Protein AF-A0A484ANU6-F1 (afdb_monomer)

Structure (mmCIF, N/CA/C/O backbone):
data_AF-A0A484ANU6-F1
#
_entry.id   AF-A0A484ANU6-F1
#
loop_
_atom_site.group_PDB
_atom_site.id
_atom_site.type_symbol
_atom_site.label_atom_id
_atom_site.label_alt_id
_atom_site.label_comp_id
_atom_site.label_asym_id
_atom_site.label_entity_id
_atom_site.label_seq_id
_atom_site.pdbx_PDB_ins_code
_atom_site.Cartn_x
_atom_site.Cartn_y
_atom_site.Cartn_z
_atom_site.occupancy
_atom_site.B_iso_or_equiv
_atom_site.auth_seq_id
_atom_site.auth_comp_id
_atom_site.auth_asym_id
_atom_site.auth_atom_id
_atom_site.pdbx_PDB_model_num
ATOM 1 N N . MET A 1 1 ? 9.991 38.780 -23.341 1.00 38.56 1 MET A N 1
ATOM 2 C CA . MET 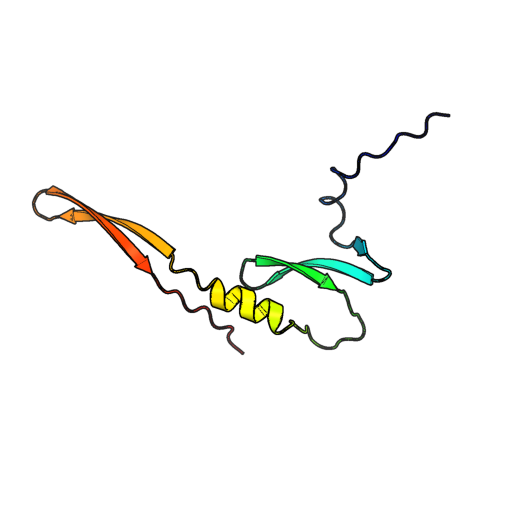A 1 1 ? 9.176 37.553 -23.247 1.00 38.56 1 MET A CA 1
ATOM 3 C C . MET A 1 1 ? 9.383 37.031 -21.836 1.00 38.56 1 MET A C 1
ATOM 5 O O . MET A 1 1 ? 10.501 36.661 -21.513 1.00 38.56 1 MET A O 1
ATOM 9 N N . PHE A 1 2 ? 8.389 37.184 -20.962 1.00 36.50 2 PHE A N 1
ATOM 10 C CA . PHE A 1 2 ? 8.481 36.725 -19.576 1.00 36.50 2 PHE A CA 1
ATOM 11 C C . PHE A 1 2 ? 8.266 35.214 -19.568 1.00 36.50 2 PHE A C 1
ATOM 13 O O . PHE A 1 2 ? 7.233 34.748 -20.041 1.00 36.50 2 PHE A O 1
ATOM 20 N N . VAL A 1 3 ? 9.251 34.466 -19.082 1.00 44.69 3 VAL A N 1
ATOM 21 C CA . VAL A 1 3 ? 9.079 33.054 -18.737 1.00 44.69 3 VAL A CA 1
ATOM 22 C C . VAL A 1 3 ? 8.676 33.061 -17.265 1.00 44.69 3 VAL A C 1
ATOM 24 O O . VAL A 1 3 ? 9.489 33.492 -16.448 1.00 44.69 3 VAL A O 1
ATOM 27 N N . PRO A 1 4 ? 7.431 32.716 -16.900 1.00 48.16 4 PRO A N 1
ATOM 28 C CA . PRO A 1 4 ? 7.081 32.635 -15.496 1.00 48.16 4 PRO A CA 1
ATOM 29 C C . PRO A 1 4 ? 7.761 31.392 -14.917 1.00 48.16 4 PRO A C 1
ATOM 31 O O . PRO A 1 4 ? 7.616 30.286 -15.440 1.00 48.16 4 PRO A O 1
ATOM 34 N N . GLU A 1 5 ? 8.542 31.590 -13.859 1.00 50.28 5 GLU A N 1
ATOM 35 C CA . GLU A 1 5 ? 9.046 30.502 -13.031 1.00 50.28 5 GLU A CA 1
ATOM 36 C C . GLU A 1 5 ? 7.840 29.823 -12.376 1.00 50.28 5 GLU A C 1
ATOM 38 O O . GLU A 1 5 ? 7.180 30.393 -11.508 1.00 50.28 5 GLU A O 1
ATOM 43 N N . HIS A 1 6 ? 7.508 28.619 -12.840 1.00 48.06 6 HIS A N 1
ATOM 44 C CA . HIS A 1 6 ? 6.485 27.798 -12.211 1.00 48.06 6 HIS A CA 1
ATOM 45 C C . HIS A 1 6 ? 7.014 27.312 -10.858 1.00 48.06 6 HIS A C 1
ATOM 47 O O . HIS A 1 6 ? 7.898 26.458 -10.778 1.00 48.06 6 HIS A O 1
ATOM 53 N N . SER A 1 7 ? 6.481 27.893 -9.785 1.00 45.59 7 SER A N 1
ATOM 54 C CA . SER A 1 7 ? 6.678 27.441 -8.413 1.00 45.59 7 SER A CA 1
ATOM 55 C C . SER A 1 7 ? 6.157 26.010 -8.267 1.00 45.59 7 SER A C 1
ATOM 57 O O . SER A 1 7 ? 4.962 25.760 -8.413 1.00 45.59 7 SER A O 1
ATOM 59 N N . ALA A 1 8 ? 7.057 25.078 -7.955 1.00 49.88 8 ALA A N 1
ATOM 60 C CA . ALA A 1 8 ? 6.837 23.628 -7.909 1.00 49.88 8 ALA A CA 1
ATOM 61 C C . ALA A 1 8 ? 5.818 23.124 -6.858 1.00 49.88 8 ALA A C 1
ATOM 63 O O . ALA A 1 8 ? 5.731 21.924 -6.616 1.00 49.88 8 ALA A O 1
ATOM 64 N N . THR A 1 9 ? 5.069 24.008 -6.200 1.00 53.09 9 THR A N 1
ATOM 65 C CA . THR A 1 9 ? 4.226 23.676 -5.043 1.00 53.09 9 THR A CA 1
ATOM 66 C C . THR A 1 9 ? 2.745 23.477 -5.372 1.00 53.09 9 THR A C 1
ATOM 68 O O . THR A 1 9 ? 2.027 22.956 -4.528 1.00 53.09 9 THR A O 1
ATOM 71 N N . GLU A 1 10 ? 2.276 23.847 -6.569 1.00 46.34 10 GLU A N 1
ATOM 72 C CA . GLU A 1 10 ? 0.844 23.769 -6.938 1.00 46.34 10 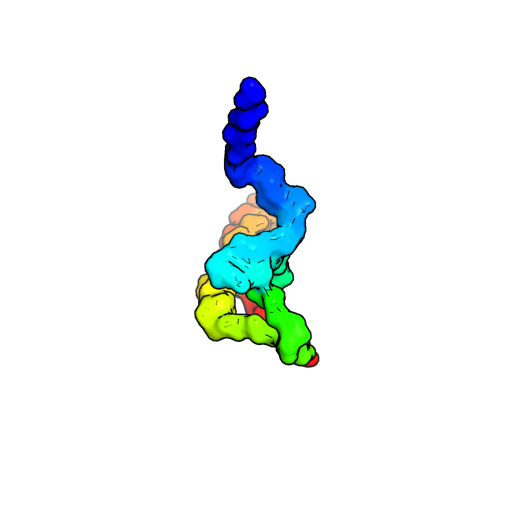GLU A CA 1
ATOM 73 C C . GLU A 1 10 ? 0.501 22.632 -7.925 1.00 46.34 10 GLU A C 1
ATOM 75 O O . GLU A 1 10 ? -0.673 22.343 -8.154 1.00 46.34 10 GLU A O 1
ATOM 80 N N . ASP A 1 11 ? 1.500 21.948 -8.494 1.00 47.81 11 ASP A N 1
ATOM 81 C CA . ASP A 1 11 ? 1.285 20.928 -9.536 1.00 47.81 11 ASP A CA 1
ATOM 82 C C . ASP A 1 11 ? 1.086 19.496 -9.000 1.00 47.81 11 ASP A C 1
ATOM 84 O O . ASP A 1 11 ? 0.550 18.643 -9.715 1.00 47.81 11 ASP A O 1
ATOM 88 N N . GLU A 1 12 ? 1.453 19.205 -7.745 1.00 51.75 12 GLU A N 1
ATOM 89 C CA . GLU A 1 12 ? 1.350 17.842 -7.188 1.00 51.75 12 GLU A CA 1
ATOM 90 C C . GLU A 1 12 ? -0.099 17.350 -6.995 1.00 51.75 12 GLU A C 1
ATOM 92 O O . GLU A 1 12 ? -0.320 16.140 -6.925 1.00 51.75 12 GLU A O 1
ATOM 97 N N . GLU A 1 13 ? -1.096 18.244 -6.972 1.00 54.28 13 GLU A N 1
ATOM 98 C CA . GLU A 1 13 ? -2.519 17.867 -6.907 1.00 54.28 13 GLU A CA 1
ATOM 99 C C . GLU A 1 13 ? -3.182 17.670 -8.280 1.00 54.28 13 GLU A C 1
ATOM 101 O O . GLU A 1 13 ? -4.260 17.077 -8.356 1.00 54.28 13 GLU A O 1
ATOM 106 N N . ARG A 1 14 ? -2.570 18.131 -9.381 1.00 61.31 14 ARG A N 1
ATOM 107 C CA . ARG A 1 14 ? -3.242 18.181 -10.694 1.00 61.31 14 ARG A CA 1
ATOM 108 C C . ARG A 1 14 ? -3.089 16.925 -11.543 1.00 61.31 14 ARG A C 1
ATOM 110 O O . ARG A 1 14 ? -3.944 16.673 -12.392 1.00 61.31 14 ARG A O 1
ATOM 117 N N . TYR A 1 15 ? -2.049 16.125 -11.313 1.00 67.88 15 TYR A N 1
ATOM 118 C CA . TYR A 1 15 ? -1.772 14.934 -12.117 1.00 67.88 15 TYR A CA 1
ATOM 119 C C . TYR A 1 15 ? -1.454 13.726 -11.226 1.00 67.88 15 TYR A C 1
ATOM 121 O O . TYR A 1 15 ? -0.432 13.716 -10.539 1.00 67.88 15 TYR A O 1
ATOM 129 N N . PRO A 1 16 ? -2.294 12.672 -11.237 1.00 82.31 16 PRO A N 1
ATOM 130 C CA . PRO A 1 16 ? -2.103 11.504 -10.373 1.00 82.31 16 PRO A CA 1
ATOM 131 C C . PRO A 1 16 ? -0.867 10.669 -10.744 1.00 82.31 16 PRO A C 1
ATOM 133 O O . PRO A 1 16 ? -0.422 9.848 -9.941 1.00 82.31 16 PRO A O 1
ATOM 136 N N . LEU A 1 17 ? -0.324 10.872 -11.949 1.00 92.44 17 LEU A N 1
ATOM 137 C CA . LEU A 1 17 ? 0.879 10.223 -12.459 1.00 92.44 17 LEU A CA 1
ATOM 138 C C . LEU A 1 17 ? 1.999 11.251 -12.607 1.00 92.44 17 LEU A C 1
ATOM 140 O O . LEU A 1 17 ? 1.799 12.318 -13.182 1.00 92.44 17 LEU A O 1
ATOM 144 N N . GLN A 1 18 ? 3.185 10.898 -12.131 1.00 93.81 18 GLN A N 1
ATOM 145 C CA . GLN A 1 18 ? 4.390 11.718 -12.201 1.00 93.81 18 GLN A CA 1
ATOM 146 C C . GLN A 1 18 ? 5.534 10.905 -12.805 1.00 93.81 18 GLN A C 1
ATOM 148 O O . GLN A 1 18 ? 5.529 9.677 -12.740 1.00 93.81 18 GLN A O 1
ATOM 153 N N . VAL A 1 19 ? 6.543 11.577 -13.357 1.00 94.00 19 VAL A N 1
ATOM 154 C CA . VAL A 1 19 ? 7.784 10.926 -13.796 1.00 94.00 19 VAL A CA 1
ATOM 155 C C . VAL A 1 19 ? 8.883 11.227 -12.780 1.00 94.00 19 VAL A C 1
ATOM 157 O O . VAL A 1 19 ? 9.198 12.390 -12.541 1.00 94.00 19 VAL A O 1
ATOM 160 N N . LYS A 1 20 ? 9.474 10.190 -12.178 1.00 93.12 20 LYS A N 1
ATOM 161 C CA . LYS A 1 20 ? 10.627 10.292 -11.266 1.00 93.12 20 LYS A CA 1
ATOM 162 C C . LYS A 1 20 ? 11.679 9.275 -11.675 1.00 93.12 20 LYS A C 1
ATOM 164 O O . LYS A 1 20 ? 11.346 8.113 -11.864 1.00 93.12 20 LYS A O 1
ATOM 169 N N . GLU A 1 21 ? 12.930 9.708 -11.826 1.00 93.31 21 GLU A N 1
ATOM 170 C CA . GLU A 1 21 ? 14.058 8.819 -12.162 1.00 93.31 21 GLU A CA 1
ATOM 171 C C . GLU A 1 21 ? 13.760 7.881 -13.350 1.00 93.31 21 GLU A C 1
ATOM 173 O O . GLU A 1 21 ? 14.014 6.679 -13.290 1.00 93.31 21 GLU A O 1
ATOM 178 N N . TRP A 1 22 ? 13.174 8.423 -14.425 1.00 93.94 22 TRP A N 1
ATOM 179 C CA . TRP A 1 22 ? 12.765 7.673 -15.627 1.00 93.94 22 TRP A CA 1
ATOM 180 C C . TRP A 1 22 ? 11.640 6.645 -15.426 1.00 93.94 22 TRP A C 1
ATOM 182 O O . TRP A 1 22 ? 11.361 5.853 -16.323 1.00 93.94 22 TRP A O 1
ATOM 192 N N . LYS A 1 23 ? 10.956 6.668 -14.281 1.00 94.25 23 LYS A N 1
ATOM 193 C CA . LYS A 1 23 ? 9.814 5.805 -13.967 1.00 94.25 23 LYS A CA 1
ATOM 194 C C . LYS A 1 23 ? 8.538 6.621 -13.861 1.00 94.25 23 LYS A C 1
ATOM 196 O O . LYS A 1 23 ? 8.548 7.735 -13.339 1.00 94.25 23 LYS A O 1
ATOM 201 N N . ILE A 1 24 ? 7.427 6.038 -14.301 1.00 95.94 24 ILE A N 1
ATOM 202 C CA . ILE A 1 24 ? 6.098 6.571 -13.999 1.00 95.94 24 ILE A CA 1
ATOM 203 C C . ILE A 1 24 ? 5.743 6.141 -12.578 1.00 95.94 24 ILE A C 1
ATOM 205 O O . ILE A 1 24 ? 5.826 4.959 -12.242 1.00 95.94 24 ILE A O 1
ATOM 209 N N . VAL A 1 25 ? 5.350 7.094 -11.744 1.00 95.25 25 VAL A N 1
ATOM 210 C CA . VAL A 1 25 ? 4.961 6.867 -10.356 1.00 95.25 25 VAL A CA 1
ATOM 211 C C . VAL A 1 25 ? 3.602 7.483 -10.054 1.00 95.25 25 VAL A C 1
ATOM 213 O O . VAL A 1 25 ? 3.210 8.473 -10.665 1.00 95.25 25 VAL A O 1
ATOM 216 N N . ALA A 1 26 ? 2.895 6.910 -9.087 1.00 94.12 26 ALA A N 1
ATOM 217 C CA . ALA A 1 26 ? 1.623 7.419 -8.592 1.00 94.12 26 ALA A CA 1
ATOM 218 C C . ALA A 1 26 ? 1.598 7.404 -7.065 1.00 94.12 26 ALA A C 1
ATOM 220 O O . ALA A 1 26 ? 2.185 6.521 -6.433 1.00 94.12 26 ALA A O 1
ATOM 221 N N . THR A 1 27 ? 0.867 8.347 -6.471 1.00 91.56 27 THR A N 1
ATOM 222 C CA . THR A 1 27 ? 0.506 8.239 -5.055 1.00 91.56 27 THR A CA 1
ATOM 223 C C . THR A 1 27 ? -0.658 7.265 -4.922 1.00 91.56 27 THR A C 1
ATOM 225 O O . THR A 1 27 ? -1.741 7.515 -5.443 1.00 91.56 27 THR A O 1
ATOM 228 N N . VAL A 1 28 ? -0.453 6.171 -4.196 1.00 88.31 28 VAL A N 1
ATOM 229 C CA . VAL A 1 28 ? -1.477 5.162 -3.906 1.00 88.31 28 VAL A CA 1
ATOM 230 C C . VAL A 1 28 ? -1.740 5.082 -2.411 1.00 88.31 28 VAL A C 1
ATOM 232 O O . VAL A 1 28 ? -0.871 5.392 -1.594 1.00 88.31 28 VAL A O 1
ATOM 235 N N . VAL A 1 29 ? -2.940 4.640 -2.043 1.00 84.62 29 VAL A N 1
ATOM 236 C CA . VAL A 1 29 ? -3.280 4.313 -0.658 1.00 84.62 29 VAL A CA 1
ATOM 237 C C . VAL A 1 29 ? -3.345 2.803 -0.530 1.00 84.62 29 VAL A C 1
ATOM 239 O O . VAL A 1 29 ? -4.179 2.156 -1.153 1.00 84.62 29 VAL A O 1
ATOM 242 N N . VAL A 1 30 ? -2.484 2.236 0.307 1.00 80.62 30 VAL A N 1
ATOM 243 C CA . VAL A 1 30 ? -2.512 0.807 0.630 1.00 80.62 30 VAL A CA 1
ATOM 244 C C . VAL A 1 30 ? -2.692 0.710 2.140 1.00 80.62 30 VAL A C 1
ATOM 246 O O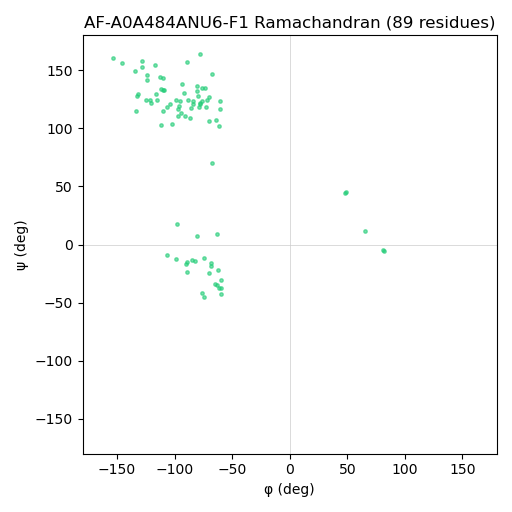 . VAL A 1 30 ? -1.920 1.317 2.882 1.00 80.62 30 VAL A O 1
ATOM 249 N N . GLY A 1 31 ? -3.717 0.001 2.622 1.00 74.62 31 GLY A N 1
ATOM 250 C CA . GLY A 1 31 ? -4.040 -0.113 4.056 1.00 74.62 31 GLY A CA 1
ATOM 251 C C . GLY A 1 31 ? -4.068 1.228 4.807 1.00 74.62 31 GLY A C 1
ATOM 252 O O . GLY A 1 31 ? -3.452 1.341 5.859 1.00 74.62 31 GLY A O 1
ATOM 253 N N . GLY A 1 32 ? -4.689 2.261 4.224 1.00 73.38 32 GLY A N 1
ATOM 254 C CA . GLY A 1 32 ? -4.862 3.583 4.846 1.00 73.38 32 GLY A CA 1
ATOM 255 C C . GLY A 1 32 ? -3.661 4.537 4.776 1.00 73.38 32 GLY A C 1
ATOM 256 O O . GLY A 1 32 ? -3.797 5.698 5.150 1.00 73.38 32 GLY A O 1
ATOM 257 N N . GLN A 1 33 ? -2.506 4.106 4.260 1.00 73.44 33 GLN A N 1
ATOM 258 C CA . GLN A 1 33 ? -1.309 4.948 4.156 1.00 73.44 33 GLN A CA 1
ATOM 259 C C . GLN A 1 33 ? -1.001 5.325 2.704 1.00 73.44 33 GLN A C 1
ATOM 261 O O . GLN A 1 33 ? -0.977 4.456 1.828 1.00 73.44 33 GLN A O 1
ATOM 266 N N . ARG A 1 34 ? -0.724 6.616 2.472 1.00 83.12 34 ARG A N 1
ATOM 267 C CA . ARG A 1 34 ? -0.261 7.147 1.181 1.00 83.12 34 ARG A CA 1
ATOM 268 C C . ARG A 1 34 ? 1.199 6.761 0.941 1.00 83.12 34 ARG A C 1
ATOM 270 O O . ARG A 1 34 ? 2.025 6.891 1.842 1.00 83.12 34 ARG A O 1
ATOM 277 N N . MET A 1 35 ? 1.512 6.307 -0.267 1.00 86.56 35 MET A N 1
ATOM 278 C CA . MET A 1 35 ? 2.875 5.992 -0.697 1.00 86.56 35 MET A CA 1
ATOM 279 C C . MET A 1 35 ? 3.049 6.121 -2.202 1.00 86.56 35 MET A C 1
ATOM 281 O O . MET A 1 35 ? 2.079 6.068 -2.953 1.00 86.56 35 MET A O 1
ATOM 285 N N . THR A 1 36 ? 4.301 6.243 -2.628 1.00 90.38 36 THR A N 1
ATOM 286 C CA . THR A 1 36 ? 4.676 6.267 -4.040 1.00 90.38 36 THR A CA 1
ATOM 287 C C . THR A 1 36 ? 4.811 4.841 -4.564 1.00 90.38 36 THR A C 1
ATOM 289 O O . THR A 1 36 ? 5.633 4.074 -4.066 1.00 90.38 36 THR A O 1
ATOM 292 N N . ALA A 1 37 ? 4.032 4.494 -5.585 1.00 92.81 37 ALA A N 1
ATOM 293 C CA . ALA A 1 37 ? 4.157 3.242 -6.323 1.00 92.81 37 ALA A CA 1
ATOM 294 C C . ALA A 1 37 ? 4.691 3.508 -7.732 1.00 92.81 37 ALA A C 1
ATOM 296 O O . ALA A 1 37 ? 4.337 4.510 -8.348 1.00 92.81 37 ALA A O 1
ATOM 297 N N . THR A 1 38 ? 5.526 2.605 -8.24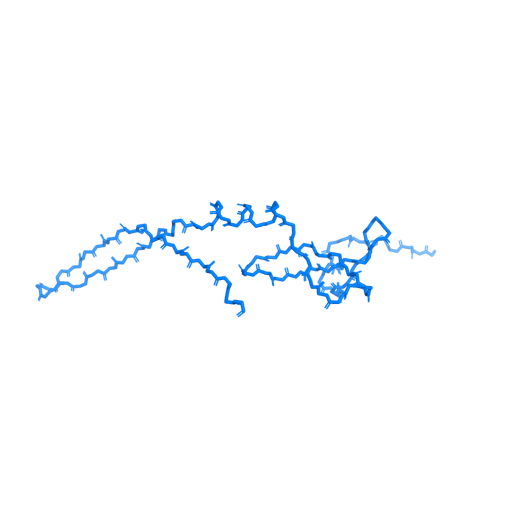7 1.00 95.12 38 THR A N 1
ATOM 298 C CA . THR A 1 38 ? 5.916 2.604 -9.665 1.00 95.12 38 THR A CA 1
ATOM 299 C C . THR A 1 38 ? 4.819 1.941 -10.490 1.00 95.12 38 THR A C 1
ATOM 301 O O . THR A 1 38 ? 4.293 0.903 -10.094 1.00 95.12 38 THR A O 1
ATOM 304 N N . ILE A 1 39 ? 4.485 2.534 -11.633 1.00 94.50 39 ILE A N 1
ATOM 305 C CA . ILE A 1 39 ? 3.548 1.959 -12.595 1.00 94.50 39 ILE A CA 1
ATOM 306 C C . ILE A 1 39 ? 4.324 1.033 -13.530 1.00 94.50 39 ILE A C 1
ATOM 308 O O . ILE A 1 39 ? 5.097 1.493 -14.367 1.00 94.50 39 ILE A O 1
ATOM 312 N N . ASP A 1 40 ? 4.109 -0.270 -13.368 1.00 94.00 40 ASP A N 1
ATOM 313 C CA . ASP A 1 40 ? 4.670 -1.319 -14.218 1.00 94.00 40 ASP A CA 1
ATOM 314 C C . ASP A 1 40 ? 3.542 -1.979 -15.016 1.00 94.00 40 ASP A C 1
ATOM 316 O O . ASP A 1 40 ? 2.764 -2.772 -14.486 1.00 94.00 40 ASP A O 1
ATOM 320 N N . THR A 1 41 ? 3.428 -1.624 -16.296 1.00 94.00 41 THR A N 1
ATOM 321 C CA . THR A 1 41 ? 2.406 -2.173 -17.198 1.00 94.00 41 THR A CA 1
ATOM 322 C C . THR A 1 41 ? 2.703 -3.607 -17.641 1.00 94.00 41 THR A C 1
ATOM 324 O O . THR A 1 41 ? 1.824 -4.252 -18.209 1.00 94.00 41 THR A O 1
ATOM 327 N N . GLY A 1 42 ? 3.915 -4.117 -17.390 1.00 95.94 42 GLY A N 1
ATOM 328 C CA . GLY A 1 42 ? 4.292 -5.507 -17.641 1.00 95.94 42 GLY A CA 1
ATOM 329 C C . GLY A 1 42 ? 3.920 -6.453 -16.496 1.00 95.94 42 GLY A C 1
ATOM 330 O O . GLY A 1 42 ? 3.928 -7.672 -16.676 1.00 95.94 42 GLY A O 1
ATOM 331 N N . ALA A 1 43 ? 3.571 -5.916 -15.325 1.00 92.69 43 ALA A N 1
ATOM 332 C CA . ALA A 1 43 ? 3.189 -6.712 -14.171 1.00 92.69 43 ALA A CA 1
ATOM 333 C C . ALA A 1 43 ? 1.726 -7.180 -14.264 1.00 92.69 43 ALA A C 1
ATOM 335 O O . ALA A 1 43 ? 0.804 -6.398 -14.476 1.00 92.69 43 ALA A O 1
ATOM 336 N N . SER A 1 44 ? 1.491 -8.472 -14.024 1.00 94.62 44 SER A N 1
ATOM 337 C CA . SER A 1 44 ? 0.137 -9.046 -13.938 1.00 94.62 44 SER A CA 1
ATOM 338 C C . SER A 1 44 ? -0.521 -8.849 -12.569 1.00 94.62 44 SER A C 1
ATOM 340 O O . SER A 1 44 ? -1.719 -9.086 -12.409 1.00 94.62 44 SER A O 1
ATOM 342 N N . ARG A 1 45 ? 0.270 -8.463 -11.561 1.00 92.19 45 ARG A N 1
ATOM 343 C CA . ARG A 1 45 ? -0.141 -8.272 -10.167 1.00 92.19 45 ARG A CA 1
ATOM 344 C C . ARG A 1 45 ? 0.644 -7.127 -9.540 1.00 92.19 45 ARG A C 1
ATOM 346 O O . ARG A 1 45 ? 1.759 -6.830 -9.957 1.00 92.19 45 ARG A O 1
ATOM 353 N N . SER A 1 46 ? 0.082 -6.526 -8.497 1.00 88.50 46 SER A N 1
ATOM 354 C CA . SER A 1 46 ? 0.790 -5.539 -7.683 1.00 88.50 46 SER A CA 1
ATOM 355 C C . SER A 1 46 ? 1.783 -6.221 -6.741 1.00 88.50 46 SER A C 1
ATOM 357 O O . SER A 1 46 ? 1.436 -7.185 -6.060 1.00 88.50 46 SER A O 1
ATOM 359 N N . PHE A 1 47 ? 2.998 -5.681 -6.664 1.00 90.12 47 PHE A N 1
ATOM 360 C CA . PHE A 1 47 ? 4.032 -6.120 -5.731 1.00 90.12 47 PHE A CA 1
ATOM 361 C C . PHE A 1 47 ? 4.257 -5.040 -4.672 1.00 90.12 47 PHE A C 1
ATOM 363 O O . PHE A 1 47 ? 4.388 -3.860 -4.994 1.00 90.12 47 PHE A O 1
ATOM 370 N N . ILE A 1 48 ? 4.295 -5.445 -3.404 1.00 86.44 48 ILE A N 1
ATOM 371 C CA . ILE A 1 48 ? 4.545 -4.565 -2.259 1.00 86.44 48 ILE A CA 1
ATOM 372 C C . ILE A 1 48 ? 5.854 -5.024 -1.622 1.00 86.44 48 ILE A C 1
ATOM 374 O O . ILE A 1 48 ? 6.020 -6.213 -1.358 1.00 86.44 48 ILE A O 1
ATOM 378 N N . SER A 1 49 ? 6.789 -4.101 -1.388 1.00 84.31 49 SER A N 1
ATOM 379 C CA . SER A 1 49 ? 8.066 -4.447 -0.761 1.00 84.31 49 SER A CA 1
ATOM 380 C C . SER A 1 49 ? 7.877 -4.875 0.696 1.00 84.31 49 SER A C 1
ATOM 382 O O . SER A 1 49 ? 7.022 -4.351 1.411 1.00 84.31 49 SER A O 1
ATOM 384 N N . GLU A 1 50 ? 8.711 -5.800 1.168 1.00 82.00 50 GLU A N 1
ATOM 385 C CA . GLU A 1 50 ? 8.677 -6.243 2.566 1.00 82.00 50 GLU A CA 1
ATOM 386 C C . GLU A 1 50 ? 8.929 -5.082 3.537 1.00 82.00 50 GLU A C 1
ATOM 388 O O . GLU A 1 50 ? 8.257 -4.973 4.561 1.00 82.00 50 GLU A O 1
ATOM 393 N N . ASP A 1 51 ? 9.820 -4.151 3.190 1.00 77.69 51 ASP A N 1
ATOM 394 C CA . ASP A 1 51 ? 10.075 -2.953 3.994 1.00 77.69 51 ASP A CA 1
ATOM 395 C C . ASP A 1 51 ? 8.831 -2.073 4.145 1.00 77.69 51 ASP A C 1
ATOM 397 O O . ASP A 1 51 ? 8.569 -1.548 5.231 1.00 77.69 51 ASP A O 1
ATOM 401 N N . CYS A 1 52 ? 8.015 -1.972 3.091 1.00 75.12 52 CYS A N 1
ATOM 402 C CA . CYS A 1 52 ? 6.724 -1.295 3.149 1.00 75.12 52 CYS A CA 1
ATOM 403 C C . CYS A 1 52 ? 5.766 -1.997 4.124 1.00 75.12 52 CYS A C 1
ATOM 405 O O . CYS A 1 52 ? 5.000 -1.335 4.824 1.00 75.12 52 CYS A O 1
ATOM 407 N N . VAL A 1 53 ? 5.825 -3.328 4.218 1.00 73.81 53 VAL A N 1
ATOM 408 C CA . VAL A 1 53 ? 5.022 -4.112 5.167 1.00 73.81 53 VAL A CA 1
ATOM 409 C C . VAL A 1 53 ? 5.551 -3.986 6.596 1.00 73.81 53 VAL A C 1
ATOM 411 O O . VAL A 1 53 ? 4.775 -3.721 7.509 1.00 73.81 53 VAL A O 1
ATOM 414 N N . ARG A 1 54 ? 6.865 -4.081 6.816 1.00 71.88 54 ARG A N 1
ATOM 415 C CA . ARG A 1 54 ? 7.485 -3.936 8.145 1.00 71.88 54 ARG A CA 1
ATOM 416 C C . ARG A 1 54 ? 7.204 -2.579 8.781 1.00 71.88 54 ARG A C 1
ATOM 418 O O . ARG A 1 54 ? 6.871 -2.524 9.965 1.00 71.88 54 ARG A O 1
ATOM 425 N N . GLN A 1 55 ? 7.286 -1.498 8.002 1.00 64.75 55 GLN A N 1
ATOM 426 C CA . GLN A 1 55 ? 6.912 -0.162 8.473 1.00 64.75 55 GLN A CA 1
ATOM 427 C C . GLN A 1 55 ? 5.442 -0.102 8.924 1.00 64.75 55 GLN A C 1
ATOM 429 O O . GLN A 1 55 ? 5.129 0.627 9.861 1.00 64.75 55 GLN A O 1
ATOM 434 N N . ARG A 1 56 ? 4.549 -0.912 8.334 1.00 64.38 56 ARG A N 1
ATOM 435 C CA . ARG A 1 56 ? 3.149 -1.036 8.778 1.00 64.38 56 ARG A CA 1
ATOM 436 C C . ARG A 1 56 ? 2.992 -1.875 10.031 1.00 64.38 56 ARG A C 1
ATOM 438 O O . ARG A 1 56 ? 2.215 -1.483 10.884 1.00 64.38 56 ARG A O 1
ATOM 445 N N . THR A 1 57 ? 3.694 -3.000 10.165 1.00 57.25 57 THR A N 1
ATOM 446 C CA . THR A 1 57 ? 3.582 -3.863 11.357 1.00 57.25 57 THR A CA 1
ATOM 447 C C . THR A 1 57 ? 4.090 -3.148 12.608 1.00 57.25 57 THR A C 1
ATOM 449 O O . THR A 1 57 ? 3.529 -3.297 13.688 1.00 57.25 57 THR A O 1
ATOM 452 N N . MET A 1 58 ? 5.113 -2.299 12.470 1.00 53.12 58 MET A N 1
ATOM 453 C CA . MET A 1 58 ? 5.537 -1.416 13.566 1.00 53.12 58 MET A CA 1
ATOM 454 C C . MET A 1 58 ? 4.522 -0.302 13.856 1.00 53.12 58 MET A C 1
ATOM 456 O O . MET A 1 58 ? 4.446 0.183 14.983 1.00 53.12 58 MET A O 1
ATOM 460 N N . ARG A 1 59 ? 3.710 0.050 12.855 1.00 52.00 59 ARG A N 1
ATOM 461 C CA . ARG A 1 59 ? 2.593 0.992 12.924 1.00 52.00 59 ARG A CA 1
ATOM 462 C C . ARG A 1 59 ? 1.233 0.300 13.096 1.00 52.00 59 ARG A C 1
ATOM 464 O O . ARG A 1 59 ? 0.197 0.923 12.880 1.00 52.00 59 ARG A O 1
ATOM 471 N N . SER A 1 60 ? 1.195 -0.967 13.525 1.00 52.56 60 SER A N 1
ATOM 472 C CA . SER A 1 60 ? 0.029 -1.548 14.202 1.00 52.56 60 SER A CA 1
ATOM 473 C C . SER A 1 60 ? -0.077 -0.839 15.552 1.00 52.56 60 SER A C 1
ATOM 475 O O . SER A 1 60 ? 0.306 -1.347 16.606 1.00 52.56 60 SER A O 1
ATOM 477 N N . GLU A 1 61 ? -0.447 0.435 15.446 1.00 56.34 61 GLU A N 1
ATOM 478 C CA . GLU A 1 61 ? -0.395 1.458 16.462 1.00 56.34 61 GLU A CA 1
ATOM 479 C C . GLU A 1 61 ? -1.276 0.978 17.596 1.00 56.34 61 GLU A C 1
ATOM 481 O O . GLU A 1 61 ? -2.457 0.665 17.424 1.00 56.34 61 GLU A O 1
ATOM 486 N N . ARG A 1 62 ? -0.682 0.893 18.784 1.00 60.69 62 ARG A N 1
ATOM 487 C CA . ARG A 1 62 ? -1.491 0.898 19.986 1.00 60.69 62 ARG A CA 1
ATOM 488 C C . ARG A 1 62 ? -2.210 2.247 19.970 1.00 60.69 62 ARG A C 1
ATOM 490 O O . ARG A 1 62 ? -1.587 3.268 20.250 1.00 60.69 62 ARG A O 1
ATOM 497 N N . CYS A 1 63 ? -3.478 2.265 19.589 1.00 61.12 63 CYS A N 1
ATOM 498 C CA . CYS A 1 63 ? -4.252 3.495 19.563 1.00 61.12 63 CYS A CA 1
ATOM 499 C C . CYS A 1 63 ? -4.660 3.817 20.994 1.00 61.12 63 CYS A C 1
ATOM 501 O O . CYS A 1 63 ? -5.301 2.999 21.661 1.00 61.12 63 CYS A O 1
ATOM 503 N N . GLN A 1 64 ? -4.266 4.994 21.470 1.00 73.31 64 GLN A N 1
ATOM 504 C CA . GLN A 1 64 ? -4.781 5.532 22.716 1.00 73.31 64 GLN A CA 1
ATOM 505 C C . GLN A 1 64 ? -6.222 5.985 22.469 1.00 73.31 64 GLN A C 1
ATOM 507 O O . GLN A 1 64 ? -6.477 6.839 21.625 1.00 73.31 64 GLN A O 1
ATOM 512 N N . VAL A 1 65 ? -7.167 5.372 23.172 1.00 79.69 65 VAL A N 1
ATOM 513 C CA . VAL A 1 65 ? -8.589 5.701 23.097 1.00 79.69 65 VAL A CA 1
ATOM 514 C C . VAL A 1 65 ? -9.030 6.232 24.445 1.00 79.69 65 VAL A C 1
ATOM 516 O O . VAL A 1 65 ? -8.879 5.560 25.467 1.00 79.69 65 VAL A O 1
ATOM 519 N N . GLU A 1 66 ? -9.598 7.429 24.433 1.00 86.81 66 GLU A N 1
ATOM 520 C CA . GLU A 1 66 ? -10.269 8.016 25.584 1.00 86.81 66 GLU A CA 1
ATOM 521 C C . GLU A 1 66 ? -11.756 7.664 25.533 1.00 86.81 66 GLU A C 1
ATOM 523 O O . GLU A 1 66 ? -12.419 7.799 24.504 1.00 86.81 66 GLU A O 1
ATOM 528 N N . SER A 1 67 ? -12.287 7.167 26.645 1.00 85.12 67 SER A N 1
ATOM 529 C CA . SER A 1 67 ? -13.691 6.798 26.768 1.00 85.12 67 SER A CA 1
ATOM 530 C C . SER A 1 67 ? -14.264 7.372 28.049 1.00 85.12 67 SER A C 1
ATOM 532 O O . SER A 1 67 ? -13.731 7.134 29.130 1.00 85.12 67 SER A O 1
ATOM 534 N N . ARG A 1 68 ? -15.381 8.090 27.927 1.00 91.12 68 ARG A N 1
ATOM 535 C CA . ARG A 1 68 ? -16.137 8.599 29.068 1.00 91.12 68 ARG A CA 1
ATOM 536 C C . ARG A 1 68 ? -17.291 7.662 29.390 1.00 91.12 68 ARG A C 1
ATOM 538 O O . ARG A 1 68 ? -18.261 7.574 28.639 1.00 91.12 68 ARG A O 1
ATOM 545 N N . ILE A 1 69 ? -17.200 6.978 30.522 1.00 91.88 69 ILE A N 1
ATOM 546 C CA . ILE A 1 69 ? -18.199 6.017 30.989 1.00 91.88 69 ILE A CA 1
ATOM 547 C C . ILE A 1 69 ? -19.135 6.729 31.962 1.00 91.88 69 ILE A C 1
ATOM 549 O O . ILE A 1 69 ? -18.694 7.211 33.003 1.00 91.88 69 ILE A O 1
ATOM 553 N N . ARG A 1 70 ? -20.433 6.789 31.648 1.00 95.50 70 ARG A N 1
ATOM 554 C CA . ARG A 1 70 ? -21.453 7.255 32.600 1.00 95.50 70 ARG A CA 1
ATOM 555 C C . ARG A 1 70 ? -21.879 6.097 33.493 1.00 95.50 70 ARG A C 1
ATOM 557 O O . ARG A 1 70 ? -22.301 5.056 32.997 1.00 95.50 70 ARG A O 1
ATOM 564 N N . LEU A 1 71 ? -21.754 6.285 34.799 1.00 94.38 71 LEU A N 1
ATOM 565 C CA . LEU A 1 71 ? -22.121 5.302 35.808 1.00 94.38 71 LEU A CA 1
ATOM 566 C C . LEU A 1 71 ? -23.591 5.468 36.215 1.00 94.38 71 LEU A C 1
ATOM 568 O O . LEU A 1 71 ? -24.174 6.545 36.091 1.00 94.38 71 LEU A O 1
ATOM 572 N N . ALA A 1 72 ? -24.189 4.399 36.745 1.00 94.38 72 ALA A N 1
ATOM 573 C CA .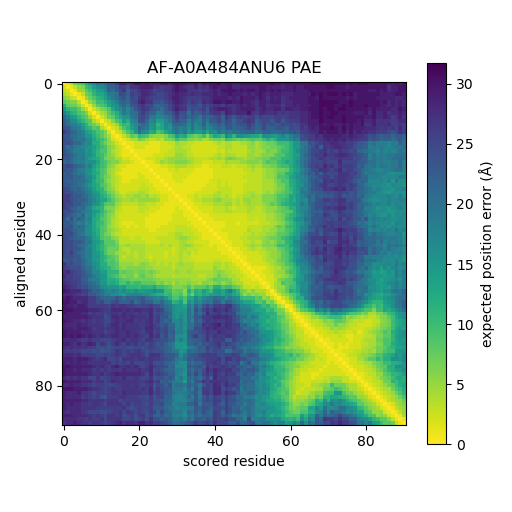 ALA A 1 72 ? -25.595 4.390 37.163 1.00 94.38 72 ALA A CA 1
ATOM 574 C C . ALA A 1 72 ? -25.909 5.388 38.297 1.00 94.38 72 ALA A C 1
ATOM 576 O O . ALA A 1 72 ? -27.048 5.816 38.442 1.00 94.38 72 ALA A O 1
ATOM 577 N N . ASN A 1 73 ? -24.898 5.801 39.069 1.00 93.12 73 ASN A N 1
ATOM 578 C CA . ASN A 1 73 ? -25.016 6.841 40.096 1.00 93.12 73 ASN A CA 1
ATOM 579 C C . ASN A 1 73 ? -24.954 8.277 39.526 1.00 93.12 73 ASN A C 1
ATOM 581 O O . 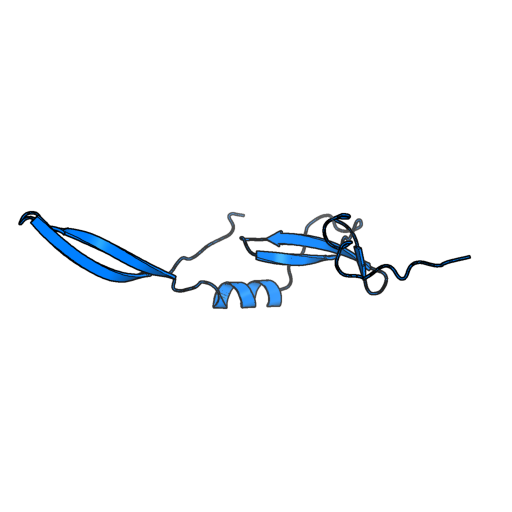ASN A 1 73 ? -24.842 9.231 40.290 1.00 93.12 73 ASN A O 1
ATOM 585 N N . GLY A 1 74 ? -24.963 8.435 38.198 1.00 91.12 74 GLY A N 1
ATOM 586 C CA . GLY A 1 74 ? -24.920 9.729 37.513 1.00 91.12 74 GLY A CA 1
ATOM 587 C C . GLY A 1 74 ? -23.524 10.345 37.376 1.00 91.12 74 GLY 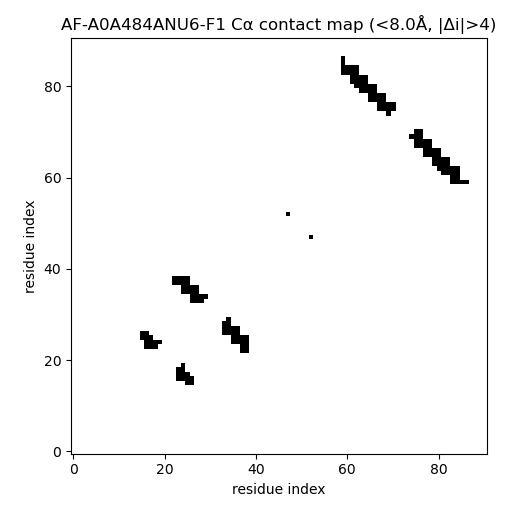A C 1
ATOM 588 O O . GLY A 1 74 ? -23.377 11.355 36.689 1.00 91.12 74 GLY A O 1
ATOM 589 N N . SER A 1 75 ? -22.490 9.747 37.974 1.00 93.50 75 SER A N 1
ATOM 590 C CA . SER A 1 75 ? -21.104 10.197 37.792 1.00 93.50 75 SER A CA 1
ATOM 591 C C . SER A 1 75 ? -20.525 9.741 36.446 1.00 93.50 75 SER A C 1
ATOM 593 O O . SER A 1 75 ? -21.073 8.861 35.776 1.00 93.50 75 SER A O 1
ATOM 595 N N . ALA A 1 76 ? -19.417 10.353 36.028 1.00 92.00 76 ALA A N 1
ATOM 596 C CA . ALA A 1 76 ? -18.695 9.966 34.821 1.00 92.00 76 ALA A CA 1
ATOM 597 C C . ALA A 1 76 ? -17.236 9.640 35.147 1.00 92.00 76 ALA A C 1
ATOM 599 O O . ALA A 1 76 ? -16.619 10.329 35.957 1.00 92.00 76 ALA A O 1
ATOM 600 N N . LEU A 1 77 ? -16.706 8.611 34.492 1.00 93.88 77 LEU A N 1
ATOM 601 C CA . LEU A 1 77 ? -15.323 8.171 34.605 1.00 93.88 77 LEU A CA 1
ATOM 602 C C . LEU A 1 77 ? -14.656 8.235 33.232 1.00 93.88 77 LEU A C 1
ATOM 604 O O . LEU A 1 77 ? -15.106 7.567 32.300 1.00 93.88 77 LEU A O 1
ATOM 608 N N . ASP A 1 78 ? -13.580 9.005 33.126 1.00 93.12 78 ASP A N 1
ATOM 609 C CA . ASP A 1 78 ? -12.752 9.059 31.925 1.00 93.12 78 ASP A CA 1
ATOM 610 C C . ASP A 1 78 ? -11.675 7.969 32.003 1.00 93.12 78 ASP A C 1
ATOM 612 O O . ASP A 1 78 ? -10.939 7.862 32.985 1.00 93.12 78 ASP A O 1
ATOM 616 N N . VAL A 1 79 ? -11.620 7.112 30.985 1.00 91.19 79 VAL A N 1
ATOM 617 C CA . VAL A 1 79 ? -10.707 5.969 30.915 1.00 91.19 79 VAL A CA 1
ATOM 618 C C . VAL A 1 79 ? -9.896 6.046 29.635 1.00 91.19 79 VAL A C 1
ATOM 620 O O . VAL A 1 79 ? -10.445 6.031 28.534 1.00 91.19 79 VAL A O 1
ATOM 623 N N . THR A 1 80 ? -8.579 6.033 29.787 1.00 86.62 80 THR A N 1
ATOM 624 C CA . THR A 1 80 ? -7.634 5.932 28.678 1.00 86.62 80 THR A CA 1
ATOM 625 C C . THR A 1 80 ? -7.228 4.472 28.483 1.00 86.62 80 THR A C 1
ATOM 627 O O . THR A 1 80 ? -6.742 3.829 29.414 1.00 86.62 80 THR A O 1
ATOM 630 N N . LYS A 1 81 ? -7.432 3.920 27.284 1.00 83.12 81 LYS A N 1
ATOM 631 C CA . LYS A 1 81 ? -7.094 2.528 26.940 1.00 83.12 81 LYS A CA 1
ATOM 632 C C . LYS A 1 81 ? -6.167 2.480 25.735 1.00 83.12 81 LYS A C 1
ATOM 634 O O . LYS A 1 81 ? -6.314 3.271 24.815 1.00 83.12 81 LYS A O 1
ATOM 639 N N . MET A 1 82 ? -5.254 1.514 25.718 1.00 78.50 82 MET A N 1
ATOM 640 C CA . MET A 1 82 ? -4.440 1.208 24.541 1.00 78.50 82 MET A CA 1
ATOM 641 C C . MET A 1 82 ? -5.074 0.035 23.795 1.00 7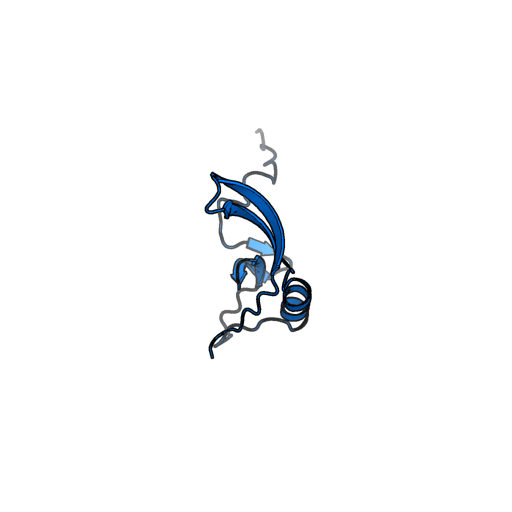8.50 82 MET A C 1
ATOM 643 O O . MET A 1 82 ? -5.155 -1.064 24.344 1.00 78.50 82 MET A O 1
ATOM 647 N N . LEU A 1 83 ? -5.520 0.248 22.559 1.00 76.12 83 LEU A N 1
ATOM 648 C CA . LEU A 1 83 ? -6.064 -0.813 21.711 1.00 76.12 83 LEU A CA 1
ATOM 649 C C . LEU A 1 83 ? -4.999 -1.311 20.741 1.00 76.12 83 LEU A C 1
ATOM 651 O O . LEU A 1 83 ? -4.441 -0.528 19.978 1.00 76.12 83 LEU A O 1
ATOM 655 N N . LYS A 1 84 ? -4.734 -2.621 20.757 1.00 68.94 84 LYS A N 1
ATOM 656 C CA . LYS A 1 84 ? -3.958 -3.285 19.708 1.00 68.94 84 LYS A CA 1
ATOM 657 C C . LYS A 1 84 ? -4.921 -3.663 18.589 1.00 68.94 84 LYS A C 1
ATOM 659 O O . LYS A 1 84 ? -5.832 -4.454 18.820 1.00 68.94 84 LYS A O 1
ATOM 664 N N . THR A 1 85 ? -4.715 -3.100 17.405 1.00 60.97 85 THR A N 1
ATOM 665 C CA . THR A 1 85 ? -5.533 -3.403 16.228 1.00 60.97 85 THR A CA 1
ATOM 666 C C . THR A 1 85 ? -4.679 -4.187 15.245 1.00 60.97 85 THR A C 1
ATOM 668 O O . THR A 1 85 ? -3.689 -3.665 14.735 1.00 60.97 85 THR A O 1
ATOM 671 N N . ASP A 1 86 ? -5.038 -5.444 15.002 1.00 60.22 86 ASP A N 1
ATOM 672 C CA . ASP A 1 86 ? -4.392 -6.275 13.990 1.00 60.22 86 ASP A CA 1
ATOM 673 C C . ASP A 1 86 ? -5.215 -6.168 12.693 1.00 60.22 86 ASP A C 1
ATOM 675 O O . ASP A 1 86 ? -6.371 -6.584 12.647 1.00 60.22 86 ASP A O 1
ATOM 679 N N . ILE A 1 87 ? -4.644 -5.557 11.649 1.00 57.19 87 ILE A N 1
ATOM 680 C CA . ILE A 1 87 ? -5.277 -5.445 10.327 1.00 57.19 87 ILE A CA 1
ATOM 681 C C . ILE A 1 87 ? -4.626 -6.485 9.418 1.00 57.19 87 ILE A C 1
ATOM 683 O O . ILE A 1 87 ? -3.504 -6.294 8.949 1.00 57.19 87 ILE A O 1
ATOM 687 N N . SER A 1 88 ? -5.325 -7.590 9.168 1.00 50.25 88 SER A N 1
ATOM 688 C CA . SER A 1 88 ? -4.930 -8.588 8.172 1.00 50.25 88 SER A CA 1
ATOM 689 C C . SER A 1 88 ? -5.611 -8.312 6.833 1.00 50.25 88 SER A C 1
ATOM 691 O O . SER A 1 88 ? -6.806 -8.023 6.788 1.00 50.25 88 SER A O 1
ATOM 693 N N . LEU A 1 89 ? -4.867 -8.445 5.735 1.00 45.16 89 LEU A N 1
ATOM 694 C CA . LEU A 1 89 ? -5.440 -8.476 4.390 1.00 45.16 89 LEU A CA 1
ATOM 695 C C . LEU A 1 89 ? -6.069 -9.857 4.167 1.00 45.16 89 LEU A C 1
ATOM 697 O O . LEU A 1 89 ? -5.384 -10.868 4.319 1.00 45.16 89 LEU A O 1
ATOM 701 N N . ALA A 1 90 ? -7.360 -9.902 3.836 1.00 45.12 90 ALA A N 1
ATOM 702 C CA . ALA A 1 90 ? -7.998 -11.133 3.382 1.00 45.12 90 ALA A CA 1
ATOM 703 C C . ALA A 1 90 ? -7.462 -11.476 1.983 1.00 45.12 90 ALA A C 1
ATOM 705 O O . ALA A 1 90 ? -7.439 -10.607 1.108 1.00 45.12 90 ALA A O 1
ATOM 706 N N . CYS A 1 91 ? -6.969 -12.705 1.823 1.00 38.94 91 CYS A N 1
ATOM 707 C CA . CYS A 1 91 ? -6.463 -13.239 0.560 1.00 38.94 91 CYS A CA 1
ATOM 708 C C . CYS A 1 91 ? -7.601 -13.635 -0.384 1.00 38.94 91 CYS A C 1
ATOM 710 O O . CYS A 1 91 ? -8.638 -14.115 0.127 1.00 38.94 91 CYS A O 1
#

Nearest PDB structures (foldseek):
  4it6-assembly1_B  TM=3.892E-01  e=4.683E+00  Drosophila melanogaster
  3p1z-assembly2_G  TM=2.766E-01  e=7.197E+00  Aeropyrum pernix

Foldseek 3Di:
DDDDDPDPPPCPPPDQWDADPNFIWGFDADPNDTDIDTDDPPDPDDDDDVVNVVVVVVVLFQDWDWDWDQDPVRDIDIDTGGDRDDDDDDD

Solvent-accessible surface area (backbone atoms only — not comparable to full-atom values): 6240 Å² total; per-residue (Å²): 134,88,78,80,83,79,71,85,81,72,58,76,83,78,47,75,65,46,79,53,96,94,36,47,31,30,79,41,72,60,97,89,41,81,44,81,41,76,68,60,90,86,54,95,64,91,84,79,58,67,67,65,49,51,61,44,65,75,57,46,48,65,43,78,43,80,43,80,45,77,43,97,87,74,49,75,47,81,44,80,44,74,44,79,56,87,86,76,82,86,128

Radius of gyration: 22.22 Å; Cα contacts (8 Å, |Δi|>4)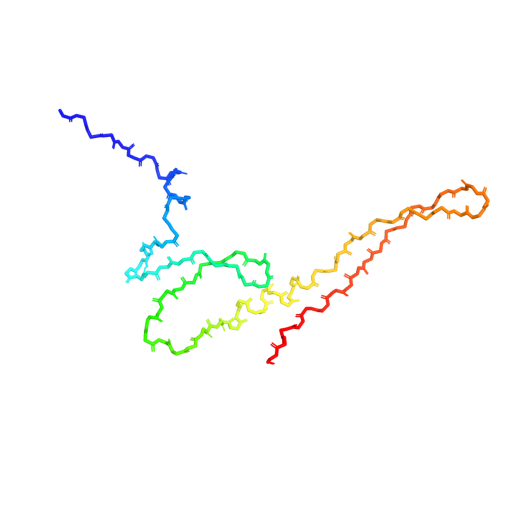: 80; chains: 1; bounding box: 40×51×63 Å

Organism: Drosophila navojoa (NCBI:txid7232)

Sequence (91 aa):
MFVPEHSATEDEERYPLQVKEWKIVATVVVGGQRMTATIDTGASRSFISEDCVRQRTMRSERCQVESRIRLANGSALDVTKMLKTDISLAC

Secondary structure (DSSP, 8-state):
-------TTSSTTT-SEEEETTEEEEEEEETTEEEEEE--TT-SS----HHHHHHHHHTS-EEEEEEEEEPTTS-EEEEEEEEE---PPP-

pLDDT: mean 75.63, std 18.39, range [36.5, 95.94]

InterPro domains:
  IPR001969 Aspartic peptidase, active site [PS00141] (37-48)
  IPR021109 Aspartic peptidase domain superfamily [G3DSA:2.40.70.10] (13-89)
  IPR021109 Aspartic peptidase domain superfamily [SSF50630] (24-62)

Mean predicted aligned error: 15.72 Å